Protein AF-T1HY25-F1 (afdb_monomer)

Sequence (75 aa):
MFDITFFFFVIVILLAIIQGLIIDAFGELRDQLESVKEDMESNCFICGIGKDYFDKVPHGFDTHVQQEHNLANYM

Solvent-accessible surface area (backbone atoms only — not comparable to full-atom values): 4288 Å² total; per-residue (Å²): 107,70,68,61,52,46,47,48,60,57,50,53,48,48,52,49,50,54,53,46,55,53,51,48,54,53,48,51,55,46,52,53,52,52,51,54,50,51,49,59,72,42,24,42,88,86,80,65,51,47,34,78,73,32,60,80,39,91,66,32,42,62,48,39,44,65,68,76,56,31,66,79,84,79,107

Organism: Rhodnius prolixus (NCBI:txid13249)

InterPro domains:
  IPR015925 Ryanodine/Inositol 1,4,5-trisphosphate receptor [PTHR13715] (1-75)

pLDDT: mean 91.67, std 5.66, range [64.19, 98.38]

Radius of gyration: 23.59 Å; Cα contacts (8 Å, |Δi|>4): 34; chains: 1; bounding box: 47×24×62 Å

Foldseek 3Di:
DVVVVCCCPPPVVVVVVVVVVVVVVVVVVVVVVVVVVVCVVQAPPPPRDGPVVQVVDPCRVVCCCVPVNPPVVVD

Nearest PDB structures (foldseek):
  8ser-assembly1_B  TM=8.135E-01  e=1.198E-08  Oryctolagus cuniculus
  8sep-assembly1_B  TM=8.165E-01  e=1.397E-08  Oryctolagus cuniculus
  8seq-assembly1_C  TM=8.094E-01  e=1.901E-08  Oryctolagus cuniculus
  8ses-assembly1_B  TM=8.157E-01  e=3.260E-08  Oryctolagus cuniculus
  8dve-assembly1_G  TM=7.067E-01  e=3.019E-08  Oryctolagus cuniculus

Mean predicted aligned error: 5.93 Å

Secondary structure (DSSP, 8-state):
-HHHHHIIIIIIIHHHHHHHHHHHHHHHHHHHHHHHHHHHHHB-TTT--BHHHHTTSTTHHHHIIIIIS-GGGG-

Structure (mmCIF, N/CA/C/O backbone):
data_AF-T1HY25-F1
#
_entry.id   AF-T1HY25-F1
#
loop_
_atom_site.group_PDB
_atom_site.id
_atom_site.type_symbol
_atom_site.label_atom_id
_atom_site.label_alt_id
_atom_site.label_comp_id
_atom_site.label_asym_id
_atom_site.label_entity_id
_atom_site.label_seq_id
_atom_site.pdbx_PDB_ins_code
_atom_site.Cartn_x
_atom_site.Cartn_y
_atom_site.Cartn_z
_atom_site.occupancy
_atom_site.B_iso_or_equiv
_atom_site.auth_seq_id
_atom_site.auth_comp_id
_atom_site.auth_asym_id
_atom_site.auth_atom_id
_atom_site.pdbx_PDB_model_num
ATOM 1 N N . MET A 1 1 ? 22.068 -4.529 -36.446 1.00 72.62 1 MET A N 1
ATOM 2 C CA . MET A 1 1 ? 22.551 -4.436 -35.046 1.00 72.62 1 MET A CA 1
ATOM 3 C C . MET A 1 1 ? 21.934 -3.242 -34.337 1.00 72.62 1 MET A C 1
ATOM 5 O O . MET A 1 1 ? 21.269 -3.476 -33.344 1.00 72.62 1 MET A O 1
ATOM 9 N N . PHE A 1 2 ? 22.070 -2.016 -34.861 1.00 91.50 2 PHE A N 1
ATOM 10 C CA . PHE A 1 2 ? 21.469 -0.811 -34.268 1.00 91.50 2 PHE A CA 1
ATOM 11 C C . PHE A 1 2 ? 19.969 -0.959 -33.956 1.00 91.50 2 PHE A C 1
ATOM 13 O O . PHE A 1 2 ? 19.567 -0.705 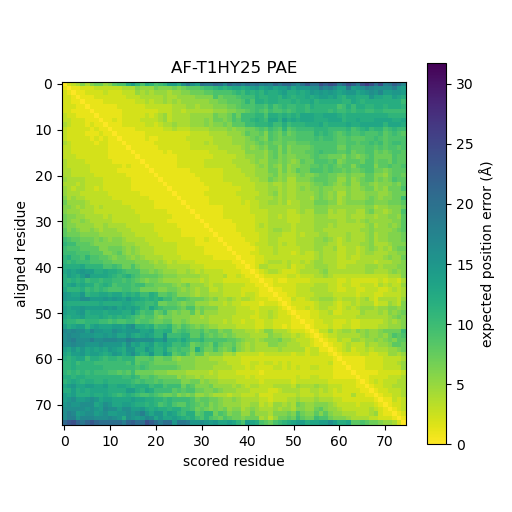-32.827 1.00 91.50 2 PHE A O 1
ATOM 20 N N . ASP A 1 3 ? 19.174 -1.481 -34.895 1.00 91.25 3 ASP A N 1
ATOM 21 C CA . ASP A 1 3 ? 17.720 -1.620 -34.707 1.00 91.25 3 ASP A CA 1
ATOM 22 C C . ASP A 1 3 ? 17.342 -2.604 -33.591 1.00 91.25 3 ASP A C 1
ATOM 24 O O . ASP A 1 3 ? 16.423 -2.351 -32.816 1.00 91.25 3 ASP A O 1
ATOM 28 N N . ILE A 1 4 ? 18.083 -3.710 -33.466 1.00 93.88 4 ILE A N 1
ATOM 29 C CA . ILE A 1 4 ? 17.847 -4.729 -32.430 1.00 93.88 4 ILE A CA 1
ATOM 30 C C . ILE A 1 4 ? 18.196 -4.160 -31.051 1.00 93.88 4 ILE A C 1
ATOM 32 O O . ILE A 1 4 ? 17.432 -4.322 -30.101 1.00 93.88 4 ILE A O 1
ATOM 36 N N . THR A 1 5 ? 19.329 -3.462 -30.945 1.00 93.56 5 THR A N 1
ATOM 37 C CA . THR A 1 5 ? 19.757 -2.821 -29.698 1.00 93.56 5 THR A CA 1
ATOM 38 C C . THR A 1 5 ? 18.789 -1.705 -29.304 1.00 93.56 5 THR A C 1
ATOM 40 O O . THR A 1 5 ? 18.360 -1.636 -28.157 1.00 93.56 5 THR A O 1
ATOM 43 N N . PHE A 1 6 ? 18.364 -0.868 -30.249 1.00 93.25 6 PHE A N 1
ATOM 44 C CA . PHE A 1 6 ? 17.383 0.184 -29.992 1.00 93.25 6 PHE A CA 1
ATOM 45 C C . PHE A 1 6 ? 16.044 -0.390 -29.510 1.00 93.25 6 PHE A C 1
ATOM 47 O O . PHE A 1 6 ? 15.504 0.068 -28.505 1.00 93.25 6 PHE A O 1
ATOM 54 N N . PHE A 1 7 ? 15.538 -1.440 -30.161 1.00 94.56 7 PHE A N 1
ATOM 55 C CA . PHE A 1 7 ? 14.290 -2.087 -29.763 1.00 94.56 7 PHE A CA 1
ATOM 56 C C . PHE A 1 7 ? 14.348 -2.641 -28.331 1.00 94.56 7 PHE A C 1
ATOM 58 O O . PHE A 1 7 ? 13.458 -2.370 -27.527 1.00 94.56 7 PHE A O 1
ATOM 65 N N . PHE A 1 8 ? 15.412 -3.361 -27.970 1.00 93.94 8 PHE A N 1
ATOM 66 C CA . PHE A 1 8 ? 15.534 -3.912 -26.619 1.00 93.94 8 PHE A CA 1
ATOM 67 C C . PHE A 1 8 ? 15.714 -2.828 -25.551 1.00 93.94 8 PHE A C 1
ATOM 69 O O . PHE A 1 8 ? 14.989 -2.810 -24.560 1.00 93.94 8 PHE A O 1
ATOM 76 N N . PHE A 1 9 ? 16.659 -1.908 -25.735 1.00 90.19 9 PHE A N 1
ATOM 77 C CA . PHE A 1 9 ? 16.988 -0.950 -24.679 1.00 90.19 9 PHE A CA 1
ATOM 78 C C . PHE A 1 9 ? 15.978 0.190 -24.568 1.00 90.19 9 PHE A C 1
ATOM 80 O O . PHE A 1 9 ? 15.671 0.626 -23.463 1.00 90.19 9 PHE A O 1
ATOM 87 N N . VAL A 1 10 ? 15.448 0.678 -25.689 1.00 90.44 10 VAL A N 1
ATOM 88 C CA . VAL A 1 10 ? 14.566 1.850 -25.678 1.00 90.44 10 VAL A CA 1
ATOM 89 C C . VAL A 1 10 ? 13.105 1.449 -25.602 1.00 90.44 10 VAL A C 1
ATOM 91 O O . VAL A 1 10 ? 12.360 2.083 -24.875 1.00 90.44 10 VAL A O 1
ATOM 94 N N . ILE A 1 11 ? 12.665 0.409 -26.310 1.00 94.94 11 ILE A N 1
ATOM 95 C CA . ILE A 1 11 ? 11.245 0.040 -26.283 1.00 94.94 11 ILE A CA 1
ATOM 96 C C . ILE A 1 11 ? 10.969 -0.890 -25.109 1.00 94.94 11 ILE A C 1
ATOM 98 O O . ILE A 1 11 ? 10.164 -0.558 -24.245 1.00 94.94 11 ILE A O 1
ATOM 102 N N . VAL A 1 12 ? 11.653 -2.032 -25.035 1.00 96.31 12 VAL A N 1
ATOM 103 C CA . VAL A 1 12 ? 11.334 -3.055 -24.027 1.00 96.31 12 VAL A CA 1
ATOM 104 C C . VAL A 1 12 ? 11.642 -2.558 -22.614 1.00 96.31 12 VAL A C 1
ATOM 106 O O . VAL A 1 12 ? 10.752 -2.561 -21.768 1.00 96.31 12 VAL A O 1
ATOM 109 N N . ILE A 1 13 ? 12.867 -2.092 -22.354 1.00 96.75 13 ILE A N 1
ATOM 110 C CA . ILE A 1 13 ? 13.263 -1.688 -20.995 1.00 96.75 13 ILE A CA 1
ATOM 111 C C . ILE A 1 13 ? 12.517 -0.427 -20.546 1.00 96.75 13 ILE A C 1
ATOM 113 O O . ILE A 1 13 ? 11.980 -0.407 -19.442 1.00 96.75 13 ILE A O 1
ATOM 117 N N . LEU A 1 14 ? 12.438 0.615 -21.379 1.00 96.19 14 LEU A N 1
ATOM 118 C CA . LEU A 1 14 ? 11.809 1.877 -20.971 1.00 96.19 14 LEU A CA 1
ATOM 119 C C . LEU A 1 14 ? 10.305 1.707 -20.726 1.00 96.19 14 LEU A C 1
ATOM 121 O O . LEU A 1 14 ? 9.798 2.194 -19.717 1.00 96.19 14 LEU A O 1
ATOM 125 N N . LEU A 1 15 ? 9.593 0.976 -21.594 1.00 96.19 15 LEU A N 1
ATOM 126 C CA . LEU A 1 15 ? 8.172 0.696 -21.372 1.00 96.19 15 LEU A CA 1
ATOM 127 C C . LEU A 1 15 ? 7.951 -0.190 -20.144 1.00 96.19 15 LEU A C 1
ATOM 129 O O . LEU A 1 15 ? 6.998 0.053 -19.406 1.00 96.19 15 LEU A O 1
ATOM 133 N N . ALA A 1 16 ? 8.827 -1.168 -19.893 1.00 97.50 16 ALA A N 1
ATOM 134 C CA . ALA A 1 16 ? 8.756 -1.990 -18.688 1.00 97.50 16 ALA A CA 1
ATOM 135 C C . ALA A 1 16 ? 8.973 -1.159 -17.415 1.00 97.50 16 ALA A C 1
ATOM 137 O O . ALA A 1 16 ? 8.253 -1.356 -16.442 1.00 97.50 16 ALA A O 1
ATOM 138 N N . ILE A 1 17 ? 9.901 -0.195 -17.428 1.00 97.94 17 ILE A N 1
ATOM 139 C CA . ILE A 1 17 ? 10.116 0.722 -16.299 1.00 97.94 17 ILE A CA 1
ATOM 140 C C . ILE A 1 17 ? 8.876 1.585 -16.065 1.00 97.94 17 ILE A C 1
ATOM 142 O O . ILE A 1 17 ? 8.409 1.667 -14.934 1.00 97.94 17 ILE A O 1
ATOM 146 N N . ILE A 1 18 ? 8.309 2.194 -17.113 1.00 97.19 18 ILE A N 1
ATOM 147 C CA . ILE A 1 18 ? 7.102 3.024 -16.969 1.00 97.19 18 ILE A CA 1
ATOM 148 C C . ILE A 1 18 ? 5.949 2.198 -16.394 1.00 97.19 18 ILE A C 1
ATOM 150 O O . ILE A 1 18 ? 5.301 2.631 -15.447 1.00 97.19 18 ILE A O 1
ATOM 154 N N . GLN A 1 19 ? 5.703 1.001 -16.932 1.00 97.25 19 GLN A N 1
ATOM 155 C CA . GLN A 1 19 ? 4.656 0.119 -16.412 1.00 97.25 19 GLN A CA 1
ATOM 156 C C . GLN A 1 19 ? 4.946 -0.307 -14.969 1.00 97.25 19 GLN A C 1
ATOM 158 O O . GLN A 1 19 ? 4.032 -0.314 -14.150 1.00 97.25 19 GLN A O 1
ATOM 163 N N . GLY A 1 20 ? 6.209 -0.593 -14.643 1.00 98.19 20 GLY A N 1
ATOM 164 C CA . GLY A 1 20 ? 6.648 -0.914 -13.288 1.00 98.19 20 GLY A CA 1
ATOM 165 C C . GLY A 1 20 ? 6.337 0.203 -12.295 1.00 98.19 20 GLY A C 1
ATOM 166 O O . GLY A 1 20 ? 5.736 -0.071 -11.266 1.00 98.19 20 GLY A O 1
ATOM 167 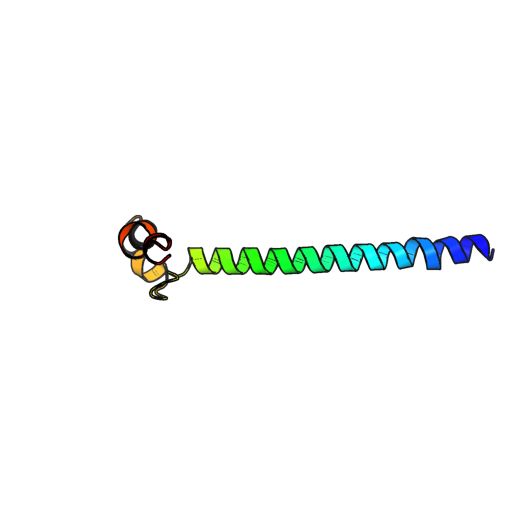N N . LEU A 1 21 ? 6.651 1.459 -12.632 1.00 98.31 21 LEU A N 1
ATOM 168 C CA . LEU A 1 21 ? 6.349 2.615 -11.776 1.00 98.31 21 LEU A CA 1
ATOM 169 C C . LEU A 1 21 ? 4.846 2.792 -11.535 1.00 98.31 21 LEU A C 1
ATOM 171 O O . LEU A 1 21 ? 4.432 3.137 -10.434 1.00 98.31 21 LEU A O 1
ATOM 175 N N . ILE A 1 22 ? 4.020 2.555 -12.556 1.00 97.88 22 ILE A N 1
ATOM 176 C CA . ILE A 1 22 ? 2.563 2.636 -12.409 1.00 97.88 22 ILE A CA 1
ATOM 177 C C . ILE A 1 22 ? 2.043 1.523 -11.493 1.00 97.88 22 ILE A C 1
ATOM 179 O O . ILE A 1 22 ? 1.215 1.790 -10.626 1.00 97.88 22 ILE A O 1
ATOM 183 N N . ILE A 1 23 ? 2.524 0.287 -11.664 1.00 98.25 23 ILE A N 1
ATOM 184 C CA . ILE A 1 23 ? 2.132 -0.848 -10.816 1.00 98.25 23 ILE A CA 1
ATOM 185 C C . ILE A 1 23 ? 2.551 -0.606 -9.365 1.00 98.25 23 ILE A C 1
ATOM 187 O O . ILE A 1 23 ? 1.751 -0.850 -8.469 1.00 98.25 23 ILE A O 1
ATOM 191 N N . ASP A 1 24 ? 3.764 -0.101 -9.145 1.00 98.38 24 ASP A N 1
ATOM 192 C CA . ASP A 1 24 ? 4.291 0.219 -7.817 1.00 98.38 24 ASP A CA 1
ATOM 193 C C . ASP A 1 24 ? 3.424 1.271 -7.112 1.00 98.38 24 ASP A C 1
ATOM 195 O O . ASP A 1 24 ? 2.940 1.035 -6.009 1.00 98.38 24 ASP A O 1
ATOM 199 N N . ALA A 1 25 ? 3.091 2.368 -7.802 1.00 97.62 25 ALA A N 1
ATOM 200 C CA . ALA A 1 25 ? 2.217 3.408 -7.260 1.00 97.62 25 ALA A CA 1
ATOM 201 C C . ALA A 1 25 ? 0.808 2.889 -6.909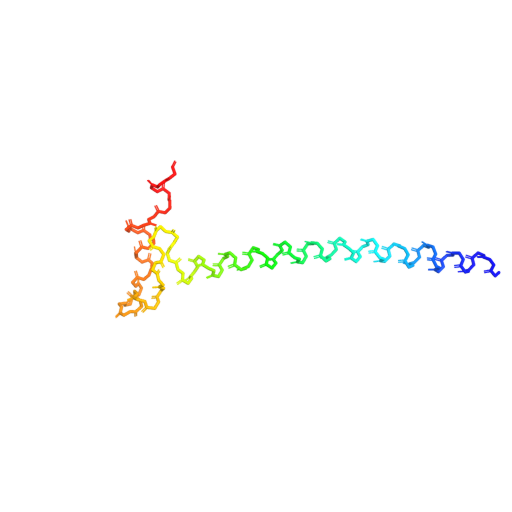 1.00 97.62 25 ALA A C 1
ATOM 203 O O . ALA A 1 25 ? 0.232 3.276 -5.892 1.00 97.62 25 ALA A O 1
ATOM 204 N N . PHE A 1 26 ? 0.234 2.004 -7.732 1.00 97.62 26 PHE A N 1
ATOM 205 C CA . PHE A 1 26 ? -1.047 1.369 -7.405 1.00 97.62 26 PHE A CA 1
ATOM 206 C C . PHE A 1 26 ? -0.932 0.357 -6.260 1.00 97.62 26 PHE A C 1
ATOM 208 O O . PHE A 1 26 ? -1.883 0.220 -5.490 1.00 97.62 26 PHE A O 1
ATOM 215 N N . GLY A 1 27 ? 0.202 -0.338 -6.147 1.00 98.12 27 GLY A N 1
ATOM 216 C CA . GLY A 1 27 ? 0.520 -1.203 -5.015 1.00 98.12 27 GLY A CA 1
ATOM 217 C C . GLY A 1 27 ? 0.561 -0.409 -3.713 1.00 98.12 27 GLY A C 1
ATOM 218 O O . GLY A 1 27 ? -0.174 -0.729 -2.788 1.00 98.12 27 GLY A O 1
ATOM 219 N N . GLU A 1 28 ? 1.302 0.698 -3.686 1.00 97.75 28 GLU A N 1
ATOM 220 C CA . GLU A 1 28 ? 1.395 1.568 -2.511 1.00 97.75 28 GLU A CA 1
ATOM 221 C C . GLU A 1 28 ? 0.030 2.145 -2.109 1.00 97.75 28 GLU A C 1
ATOM 223 O O . GLU A 1 28 ? -0.342 2.110 -0.936 1.00 97.75 28 GLU A O 1
ATOM 228 N N . LEU A 1 29 ? -0.759 2.634 -3.074 1.00 97.31 29 LEU A N 1
ATOM 229 C CA . LEU A 1 29 ? -2.110 3.129 -2.793 1.00 97.31 29 LEU A CA 1
ATOM 230 C C . LEU A 1 29 ? -2.990 2.037 -2.170 1.00 97.31 29 LEU A C 1
ATOM 232 O O . LEU A 1 29 ? -3.791 2.313 -1.277 1.00 97.31 29 LEU A O 1
ATOM 236 N N . ARG A 1 30 ? -2.855 0.796 -2.644 1.00 97.31 30 ARG A N 1
ATOM 237 C CA . ARG A 1 30 ? -3.590 -0.336 -2.089 1.00 97.31 30 ARG A CA 1
ATOM 238 C C . ARG A 1 30 ? -3.145 -0.642 -0.662 1.00 97.31 30 ARG A C 1
ATOM 240 O O . ARG A 1 30 ? -4.014 -0.813 0.187 1.00 97.31 30 ARG A O 1
ATOM 247 N N . ASP A 1 31 ? -1.845 -0.668 -0.398 1.00 97.44 31 ASP A N 1
ATOM 248 C CA . ASP A 1 31 ? -1.305 -0.942 0.935 1.00 97.44 31 ASP A CA 1
ATOM 249 C C . ASP A 1 31 ? -1.760 0.125 1.945 1.00 97.44 31 ASP A C 1
ATOM 251 O O . ASP A 1 31 ? -2.140 -0.194 3.070 1.00 97.44 31 ASP A O 1
ATOM 255 N N . GLN A 1 32 ? -1.821 1.396 1.528 1.00 96.00 32 GLN A N 1
ATOM 256 C CA . GLN A 1 32 ? -2.380 2.476 2.348 1.00 96.00 32 GLN A CA 1
ATOM 257 C C . GLN A 1 32 ? -3.862 2.244 2.675 1.00 96.00 32 GLN A C 1
ATOM 259 O O . GLN A 1 32 ? -4.279 2.440 3.816 1.00 96.00 32 GLN A O 1
ATOM 264 N N . LEU A 1 33 ? -4.663 1.817 1.695 1.00 95.38 33 LEU A N 1
ATOM 265 C CA . LEU A 1 33 ? -6.081 1.513 1.909 1.00 95.38 33 LEU A CA 1
ATOM 266 C C . LEU A 1 33 ? -6.284 0.291 2.816 1.00 95.38 33 LEU A C 1
ATOM 268 O O . LEU A 1 33 ? -7.183 0.314 3.657 1.00 95.38 33 LEU A O 1
ATOM 272 N N . GLU A 1 34 ? -5.476 -0.760 2.657 1.00 96.50 34 GLU A N 1
ATOM 273 C CA . GLU A 1 34 ? -5.529 -1.949 3.517 1.00 96.50 34 GLU A CA 1
ATOM 274 C C . GLU A 1 34 ? -5.137 -1.598 4.960 1.00 96.50 34 GLU A C 1
ATOM 276 O O . GLU A 1 34 ? -5.880 -1.942 5.875 1.00 96.50 34 GLU A O 1
ATOM 281 N N . SER A 1 35 ? -4.084 -0.801 5.159 1.00 94.19 35 SER A N 1
ATOM 282 C CA . SER A 1 35 ? -3.680 -0.293 6.479 1.00 94.19 35 SER A CA 1
ATOM 283 C C . SER A 1 35 ? -4.796 0.498 7.175 1.00 94.19 35 SER A C 1
ATOM 285 O O . SER A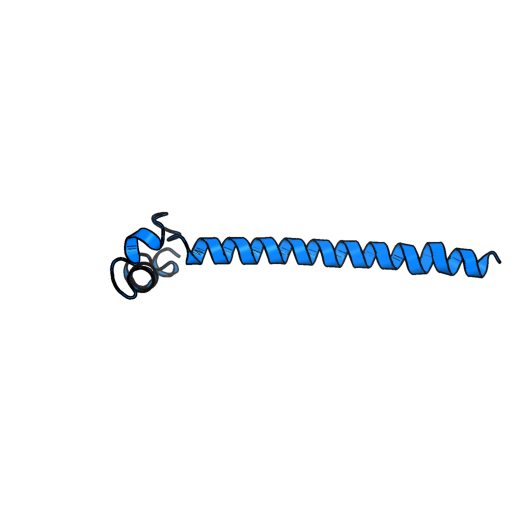 1 35 ? -5.178 0.192 8.302 1.00 94.19 35 SER A O 1
ATOM 287 N N . VAL A 1 36 ? -5.413 1.463 6.477 1.00 91.25 36 VAL A N 1
ATOM 288 C CA . VAL A 1 36 ? -6.533 2.244 7.036 1.00 91.25 36 VAL A CA 1
ATOM 289 C C . VAL A 1 36 ? -7.710 1.341 7.403 1.00 91.25 36 VAL A C 1
ATOM 291 O O . VAL A 1 36 ? -8.362 1.548 8.426 1.00 91.25 36 VAL A O 1
ATOM 294 N N . LYS A 1 37 ? -7.998 0.328 6.581 1.00 91.12 37 LYS A N 1
ATOM 295 C CA . LYS A 1 37 ? -9.063 -0.632 6.867 1.00 91.12 37 LYS A CA 1
ATOM 296 C C . LYS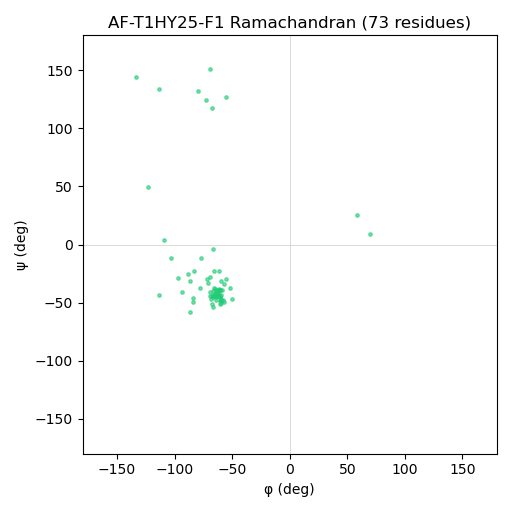 A 1 37 ? -8.757 -1.452 8.126 1.00 91.12 37 LYS A C 1
ATOM 298 O O . LYS A 1 37 ? -9.642 -1.602 8.965 1.00 91.12 37 LYS A O 1
ATOM 303 N N . GLU A 1 38 ? -7.535 -1.956 8.272 1.00 92.00 38 GLU A N 1
ATOM 304 C CA . GLU A 1 38 ? -7.106 -2.701 9.463 1.00 92.00 38 GLU A CA 1
ATOM 305 C C . GLU A 1 38 ? -7.160 -1.836 10.732 1.00 92.00 38 GLU A C 1
ATOM 307 O O . GLU A 1 38 ? -7.622 -2.289 11.784 1.00 92.00 38 GLU A O 1
ATOM 312 N N . ASP A 1 39 ? -6.780 -0.561 10.632 1.00 90.31 39 ASP A N 1
ATOM 313 C CA . ASP A 1 39 ? -6.888 0.399 11.732 1.00 90.31 39 ASP A CA 1
ATOM 314 C C . ASP A 1 39 ? -8.348 0.616 12.159 1.00 90.31 39 ASP A C 1
ATOM 316 O O . ASP A 1 39 ? -8.650 0.631 13.353 1.00 90.31 39 ASP A O 1
ATOM 320 N N . MET A 1 40 ? -9.276 0.724 11.201 1.00 87.88 40 MET A N 1
ATOM 321 C CA . MET A 1 40 ? -10.711 0.868 11.483 1.00 87.88 40 MET A CA 1
ATOM 322 C C . MET A 1 40 ? -11.350 -0.402 12.068 1.00 87.88 40 MET A C 1
ATOM 324 O O . MET A 1 40 ? -12.345 -0.313 12.788 1.00 87.88 40 MET A O 1
ATOM 328 N N . GLU A 1 41 ? -10.810 -1.584 11.761 1.00 87.50 41 GLU A N 1
ATOM 329 C CA . GLU A 1 41 ? -11.279 -2.860 12.318 1.00 87.50 41 GLU A CA 1
ATOM 330 C C . GLU A 1 41 ? -10.688 -3.155 13.707 1.00 87.50 41 GLU A C 1
ATOM 332 O O . GLU A 1 41 ? -11.275 -3.920 14.480 1.00 87.50 41 GLU A O 1
ATOM 337 N N . SER A 1 42 ? -9.541 -2.557 14.036 1.00 88.81 42 SER A N 1
ATOM 338 C CA . SER A 1 42 ? -8.840 -2.762 15.306 1.00 88.81 42 SER A CA 1
ATOM 339 C C . SER A 1 42 ? -9.135 -1.688 16.348 1.00 88.81 42 SER A C 1
ATOM 341 O O . SER A 1 42 ? -9.107 -1.995 17.537 1.00 88.81 42 SER A O 1
ATOM 343 N N . ASN A 1 43 ? -9.450 -0.457 15.941 1.00 91.44 43 ASN A N 1
ATOM 344 C CA . ASN A 1 43 ? -9.706 0.663 16.841 1.00 91.44 43 ASN A CA 1
ATOM 3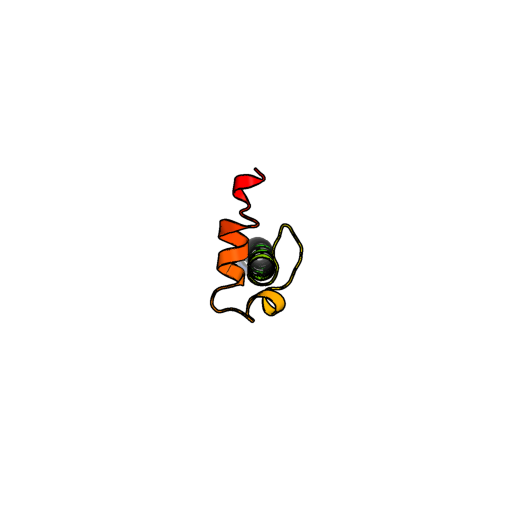45 C C . ASN A 1 43 ? -10.975 1.419 16.438 1.00 91.44 43 ASN A C 1
ATOM 347 O O . ASN A 1 43 ? -11.269 1.615 15.261 1.00 91.44 43 ASN A O 1
ATOM 351 N N . CYS A 1 44 ? -11.733 1.905 17.422 1.00 91.19 44 CYS A N 1
ATOM 352 C CA . CYS A 1 44 ? -12.869 2.772 17.128 1.00 91.19 44 CYS A CA 1
ATOM 353 C C . CYS A 1 44 ? -12.377 4.160 16.688 1.00 91.19 44 CYS A C 1
ATOM 355 O O . CYS A 1 44 ? -11.684 4.842 17.439 1.00 91.19 44 CYS A O 1
ATOM 357 N N . PHE A 1 45 ? -12.801 4.621 15.509 1.00 88.75 45 PHE A N 1
ATOM 358 C CA . PHE A 1 45 ? -12.394 5.914 14.942 1.00 88.75 45 PHE A CA 1
ATOM 359 C C . PHE A 1 45 ? -12.747 7.133 15.819 1.00 88.75 45 PHE A C 1
ATOM 361 O O . PHE A 1 45 ? -12.026 8.125 15.810 1.00 88.75 45 PHE A O 1
ATOM 368 N N . ILE A 1 46 ? -13.846 7.076 16.583 1.00 89.50 46 ILE A N 1
ATOM 369 C CA . ILE A 1 46 ? -14.342 8.226 17.361 1.00 89.50 46 ILE A CA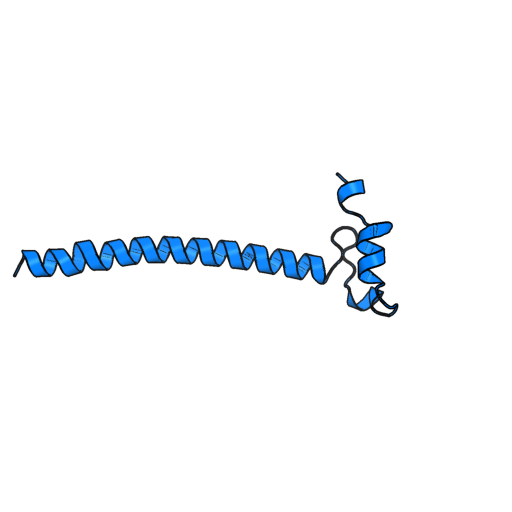 1
ATOM 370 C C . ILE A 1 46 ? -13.641 8.343 18.719 1.00 89.50 46 ILE A C 1
ATOM 372 O O . ILE A 1 46 ? -13.237 9.435 19.113 1.00 89.50 46 ILE A O 1
ATOM 376 N N . CYS A 1 47 ? -13.499 7.234 19.451 1.00 91.50 47 CYS A N 1
ATOM 377 C CA . CYS A 1 47 ? -12.936 7.241 20.807 1.00 91.50 47 CYS A CA 1
ATOM 378 C C . CYS A 1 47 ? -11.486 6.741 20.888 1.00 91.50 47 CYS A C 1
ATOM 380 O O . CYS A 1 47 ? -10.857 6.896 21.932 1.00 91.50 47 CYS A O 1
ATOM 382 N N . GLY A 1 48 ? -10.957 6.136 19.821 1.00 88.75 48 GLY A N 1
ATOM 383 C CA . GLY A 1 48 ? -9.600 5.586 19.764 1.00 88.75 48 GLY A CA 1
ATOM 384 C C . GLY A 1 48 ? -9.377 4.342 20.628 1.00 88.75 48 GLY A C 1
ATOM 385 O O . GLY A 1 48 ? -8.236 3.926 20.801 1.00 88.75 48 GLY A O 1
ATOM 386 N N . ILE A 1 49 ? -10.432 3.759 21.205 1.00 91.50 49 ILE A N 1
ATOM 387 C CA . ILE A 1 49 ? -10.319 2.561 22.042 1.00 91.50 49 ILE A CA 1
ATOM 388 C C . ILE A 1 49 ? -10.206 1.327 21.140 1.00 91.50 49 ILE A C 1
ATOM 390 O O . ILE A 1 49 ? -10.997 1.154 20.207 1.00 91.50 49 ILE A O 1
ATOM 394 N N . GLY A 1 50 ? -9.230 0.474 21.452 1.00 90.94 50 GLY A N 1
ATOM 395 C CA . GLY A 1 50 ? -8.975 -0.776 20.748 1.00 90.94 50 GLY A CA 1
ATOM 396 C C . GLY A 1 50 ? -10.056 -1.831 20.964 1.00 90.94 50 GLY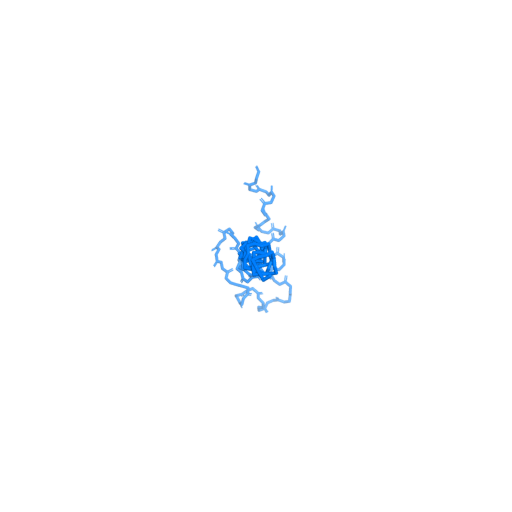 A C 1
ATOM 397 O O . GLY A 1 50 ? -10.728 -1.890 21.998 1.00 90.94 50 GLY A O 1
ATOM 398 N N . LYS A 1 51 ? -10.226 -2.686 19.959 1.00 90.12 51 LYS A N 1
ATOM 399 C CA . LYS A 1 51 ? -11.192 -3.784 19.919 1.00 90.12 51 LYS A CA 1
ATOM 400 C C . LYS A 1 51 ? -11.021 -4.760 21.084 1.00 90.12 51 LYS A C 1
ATOM 402 O O . LYS A 1 51 ? -12.008 -5.237 21.639 1.00 90.12 51 LYS A O 1
ATOM 407 N N . ASP A 1 52 ? -9.788 -4.976 21.525 1.00 91.06 52 ASP A N 1
ATOM 408 C CA . ASP A 1 52 ? -9.406 -5.786 22.683 1.00 91.06 52 ASP A CA 1
ATOM 409 C C . ASP A 1 52 ? -10.099 -5.360 23.991 1.00 91.06 52 ASP A C 1
ATOM 411 O O . ASP A 1 52 ? -10.384 -6.196 24.855 1.00 91.06 52 ASP A O 1
ATOM 415 N N . TYR A 1 53 ? -10.437 -4.076 24.136 1.00 89.69 53 TYR A N 1
ATOM 416 C CA . TYR A 1 53 ? -11.214 -3.592 25.275 1.00 89.69 53 TYR A CA 1
ATOM 417 C C . TYR A 1 53 ? -12.668 -4.091 25.240 1.00 89.69 53 TYR A C 1
ATOM 419 O O . TYR A 1 53 ? -13.213 -4.473 26.283 1.00 89.69 53 TYR A O 1
ATOM 427 N N . PHE A 1 54 ? -13.280 -4.105 24.053 1.00 90.12 54 PHE A N 1
ATOM 428 C CA . PHE A 1 54 ? -14.695 -4.418 23.839 1.00 90.12 54 PHE A CA 1
ATOM 429 C C . PHE A 1 54 ? -14.964 -5.913 23.633 1.00 90.12 54 PHE A C 1
ATOM 431 O O . PHE A 1 54 ? -16.045 -6.386 23.983 1.00 90.12 54 PHE A O 1
ATOM 438 N N . ASP A 1 55 ? -13.976 -6.677 23.164 1.00 86.25 55 ASP A N 1
ATOM 439 C CA . ASP A 1 55 ? -14.066 -8.129 22.930 1.00 86.25 55 ASP A CA 1
ATOM 440 C C . ASP A 1 55 ? -14.234 -8.958 24.221 1.00 86.25 55 ASP A C 1
ATOM 442 O O . ASP A 1 55 ? -14.471 -10.166 24.174 1.00 86.25 55 ASP A O 1
ATOM 446 N N . LYS A 1 56 ? -14.196 -8.319 25.400 1.00 87.69 56 LYS A N 1
ATOM 447 C CA . LYS A 1 56 ? -14.629 -8.926 26.674 1.00 87.69 56 LYS A CA 1
ATOM 448 C C . LYS A 1 56 ? -16.109 -9.322 26.658 1.00 87.69 56 LYS A C 1
ATOM 450 O O . LYS A 1 56 ? -16.518 -10.177 27.444 1.00 87.69 56 LYS A O 1
ATOM 455 N N . VAL A 1 57 ? -16.902 -8.690 25.793 1.00 86.50 57 VAL A N 1
ATOM 456 C CA . VAL A 1 57 ? -18.311 -9.000 25.545 1.00 86.50 57 VAL A CA 1
ATOM 457 C C . VAL A 1 57 ? -18.439 -9.535 24.113 1.00 86.50 57 VAL A C 1
ATOM 459 O O . VAL A 1 57 ? -17.881 -8.932 23.195 1.00 86.50 57 VAL A O 1
ATOM 462 N N . PRO A 1 58 ? -19.175 -10.640 23.876 1.00 88.31 58 PRO A N 1
ATOM 463 C CA . PRO A 1 58 ? -19.405 -11.140 22.522 1.00 88.31 58 PRO A CA 1
ATOM 464 C C . PRO A 1 58 ? -20.009 -10.052 21.625 1.00 88.31 58 PRO A C 1
ATOM 466 O O . PRO A 1 58 ? -21.027 -9.465 21.986 1.00 88.31 58 PRO A O 1
ATOM 469 N N . HIS A 1 59 ? -19.3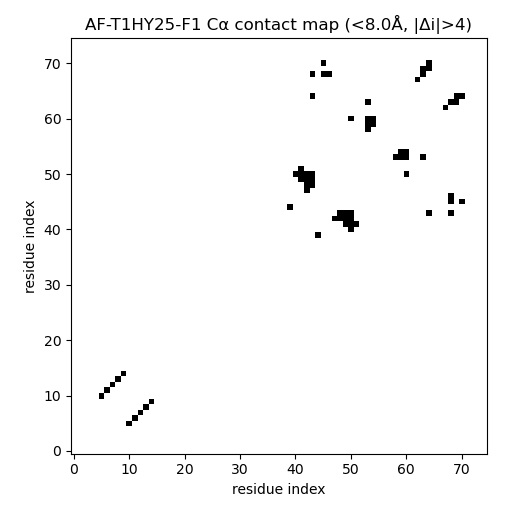90 -9.790 20.469 1.00 86.56 59 HIS A N 1
ATOM 470 C CA . HIS A 1 59 ? -19.794 -8.727 19.530 1.00 86.56 59 HIS A CA 1
ATOM 471 C C . HIS A 1 59 ? -19.808 -7.306 20.133 1.00 86.56 59 HIS A C 1
ATOM 473 O O . HIS A 1 59 ? -20.530 -6.424 19.656 1.00 86.56 59 HIS A O 1
ATOM 479 N N . GLY A 1 60 ? -19.015 -7.063 21.185 1.00 90.75 60 GLY A N 1
ATOM 480 C CA . GLY A 1 60 ? -18.955 -5.768 21.863 1.00 90.75 60 GLY A CA 1
ATOM 481 C C . GLY A 1 60 ? -18.470 -4.642 20.950 1.00 90.75 60 GLY A C 1
ATOM 482 O O . GLY A 1 60 ? -19.085 -3.579 20.914 1.00 90.75 60 GLY A O 1
ATOM 483 N N . PHE A 1 61 ? -17.418 -4.888 20.162 1.00 92.38 61 PHE A N 1
ATOM 484 C CA . PHE A 1 61 ? -16.868 -3.882 19.249 1.00 92.38 61 PHE A CA 1
ATOM 485 C C . PHE A 1 61 ? -17.837 -3.518 18.115 1.00 92.38 61 PHE A C 1
ATOM 487 O O . PHE A 1 61 ? -18.056 -2.337 17.853 1.00 92.38 61 PHE A O 1
ATOM 494 N N . ASP A 1 62 ? -18.484 -4.514 17.497 1.00 90.62 62 ASP A N 1
ATOM 495 C CA . ASP A 1 62 ? -19.490 -4.283 16.451 1.00 90.62 62 ASP A CA 1
ATOM 496 C C . ASP A 1 62 ? -20.657 -3.438 16.976 1.00 90.62 62 ASP A C 1
ATOM 498 O O . ASP A 1 62 ? -21.091 -2.487 16.328 1.00 90.62 62 ASP A O 1
ATOM 502 N N . THR A 1 63 ? -21.136 -3.746 18.186 1.00 91.12 63 THR A N 1
ATOM 503 C CA . THR A 1 63 ? -22.216 -2.989 18.833 1.00 91.12 63 THR A CA 1
ATOM 504 C C . THR A 1 63 ? -21.784 -1.552 19.125 1.00 91.12 63 THR A C 1
ATOM 506 O O . THR A 1 63 ? -22.534 -0.616 18.844 1.00 91.12 63 THR A O 1
ATOM 509 N N . HIS A 1 64 ? -20.561 -1.365 19.628 1.00 92.56 64 HIS A N 1
ATOM 510 C CA . HIS A 1 64 ? -19.999 -0.051 19.921 1.00 92.56 64 HIS A CA 1
ATOM 511 C C . HIS A 1 64 ? -19.922 0.825 18.664 1.00 92.56 64 HIS A C 1
ATOM 513 O O . HIS A 1 64 ? -20.442 1.937 18.660 1.00 92.56 64 HIS A O 1
ATOM 519 N N . VAL A 1 65 ? -19.353 0.321 17.565 1.00 91.19 65 VAL A N 1
ATOM 520 C CA . VAL A 1 65 ? -19.213 1.094 16.319 1.00 91.19 65 VAL A CA 1
ATOM 521 C C . VAL A 1 65 ? -20.558 1.299 15.609 1.00 91.19 65 VAL A C 1
ATOM 523 O O . VAL A 1 65 ? -20.741 2.312 14.949 1.00 91.19 65 VAL A O 1
ATOM 526 N N . GLN A 1 66 ? -21.533 0.393 15.737 1.00 89.69 66 GLN A N 1
ATOM 527 C CA . GLN A 1 66 ? -22.824 0.537 15.048 1.00 89.69 66 GLN A CA 1
ATOM 528 C C . GLN A 1 66 ? -23.864 1.360 15.813 1.00 89.69 66 GLN A C 1
ATOM 530 O O . GLN A 1 66 ? -24.708 1.992 15.171 1.00 89.69 66 GLN A O 1
ATOM 535 N N . GLN A 1 67 ? -23.845 1.338 17.149 1.00 87.94 67 GLN A N 1
ATOM 536 C CA . GLN A 1 67 ? -24.880 1.974 17.974 1.00 87.94 67 GLN A CA 1
ATOM 537 C C . GLN A 1 67 ? -24.372 3.154 18.796 1.00 87.94 67 GLN A C 1
ATOM 539 O O . GLN A 1 67 ? -25.047 4.179 18.845 1.00 87.94 67 GLN A O 1
ATOM 544 N N . GLU A 1 68 ? -23.201 3.036 19.425 1.00 88.94 68 GLU A N 1
ATOM 545 C CA . GLU A 1 68 ? -22.658 4.103 20.277 1.00 88.94 68 GLU A CA 1
ATOM 546 C C . GLU A 1 68 ? -21.909 5.145 19.438 1.00 88.94 68 GLU A C 1
ATOM 548 O O . GLU A 1 68 ? -22.186 6.339 19.523 1.00 88.94 68 GLU A O 1
ATOM 553 N N . HIS A 1 69 ? -21.006 4.686 18.573 1.00 92.12 69 HIS A N 1
ATOM 554 C CA . HIS A 1 69 ? -20.094 5.503 17.774 1.00 92.12 69 HIS A CA 1
ATOM 555 C C . HIS A 1 69 ? -20.247 5.234 16.275 1.00 92.12 69 HIS A C 1
ATOM 557 O O . HIS A 1 69 ? -19.274 5.027 15.547 1.00 92.12 69 HIS A O 1
ATOM 563 N N . ASN A 1 70 ? -21.495 5.265 15.809 1.00 88.44 70 ASN A N 1
ATOM 564 C CA . ASN A 1 70 ? -21.801 5.163 14.389 1.00 88.44 70 ASN A CA 1
ATOM 565 C C . ASN A 1 70 ? -21.304 6.394 13.634 1.00 88.44 70 ASN A C 1
ATOM 567 O O . ASN A 1 70 ? -21.809 7.494 13.853 1.00 88.44 70 ASN A O 1
ATOM 571 N N . LEU A 1 71 ? -20.366 6.197 12.705 1.00 84.75 71 LEU A N 1
ATOM 572 C CA . LEU A 1 71 ? -19.797 7.273 11.888 1.00 84.75 71 LEU A CA 1
ATOM 573 C C . LEU A 1 71 ? -20.861 8.128 11.183 1.00 84.75 71 LEU A C 1
ATOM 575 O O . LEU A 1 71 ? -20.693 9.340 11.099 1.00 84.75 71 LEU A O 1
ATOM 579 N N . ALA A 1 72 ? -21.953 7.525 10.701 1.00 86.19 72 ALA A N 1
ATOM 580 C CA . ALA A 1 72 ? -22.995 8.248 9.971 1.00 86.19 72 ALA A CA 1
ATOM 581 C C . ALA A 1 72 ? -23.746 9.261 10.847 1.00 86.19 72 ALA A C 1
ATOM 583 O O . ALA A 1 72 ? -24.298 10.219 10.325 1.00 86.19 72 ALA A O 1
ATOM 584 N N . ASN A 1 73 ? -23.747 9.080 12.171 1.00 84.69 73 ASN A N 1
ATOM 585 C CA . ASN A 1 73 ? -24.354 10.038 13.098 1.00 84.69 73 ASN A CA 1
ATOM 586 C C . ASN A 1 73 ? -23.479 11.285 13.323 1.00 84.69 73 ASN A C 1
ATOM 588 O O . ASN A 1 73 ? -23.943 12.251 13.924 1.00 84.69 73 ASN A O 1
ATOM 592 N N . TYR A 1 74 ? -22.219 11.252 12.881 1.00 79.31 74 TYR A N 1
ATOM 593 C CA . TYR A 1 74 ? -21.243 12.337 13.015 1.00 79.31 74 TYR A CA 1
ATOM 594 C C . TYR A 1 74 ? -20.931 13.022 11.674 1.00 79.31 74 TYR A C 1
ATOM 596 O O . TYR A 1 74 ? -20.067 13.901 11.629 1.00 79.31 74 TYR A O 1
ATOM 604 N N . MET A 1 75 ? -21.617 12.619 10.601 1.00 64.19 75 MET A N 1
ATOM 605 C CA . MET A 1 75 ? -21.536 13.205 9.261 1.00 64.19 75 MET A CA 1
ATOM 606 C C . MET A 1 75 ? -22.775 14.055 8.981 1.00 64.19 75 MET A C 1
ATOM 608 O O . MET A 1 75 ? -22.601 15.147 8.397 1.00 64.19 75 MET A O 1
#